Protein AF-D4DQ92-F1 (afdb_monomer)

Sequence (95 aa):
MPPILTEYKECSVMEDIERRLEYLEEANEALKMQNKVLVTAFKGMLRGLPTELAQDVVESMQLAFEDAVNELVYEDSPHVDLFHDVTYAFFREKE

Organism: NCBI:txid546263

Secondary structure (DSSP, 8-state):
--THHHHHHHHHHHHHHHHHHHHHHHHHHHHHHHHHHHHHHHHHHHHHS-HHHHHHHHHHHHHHHHHHHHHHHHTT-TTHHHHHHHHHHHHHTT-

Solvent-accessible surface area (ba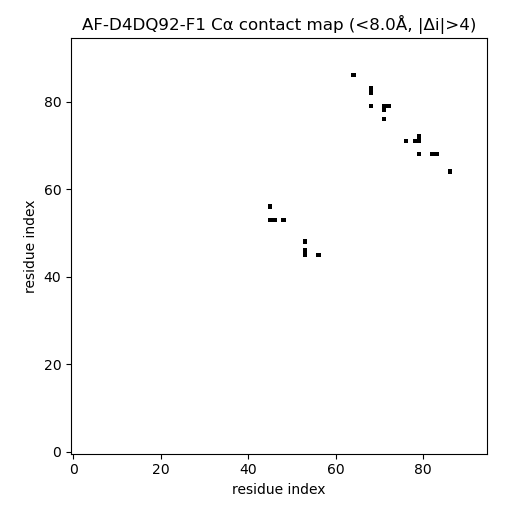ckbone atoms only — not comparable to full-atom values): 5358 Å² total; per-residue (Å²): 134,72,70,63,67,56,52,57,50,51,52,56,51,48,57,54,49,51,55,52,47,54,52,51,50,55,54,49,52,51,50,53,51,52,52,52,51,50,54,51,50,52,54,52,52,47,71,70,42,59,71,70,59,32,50,54,51,50,55,53,48,51,51,55,51,53,51,51,45,52,49,31,57,74,67,70,42,93,52,41,67,61,51,52,52,53,52,53,52,64,65,56,77,75,120

Radius of gyration: 22.11 Å; Cα contacts (8 Å, |Δi|>4): 12; chains: 1; bounding box: 47×18×66 Å

Foldseek 3Di:
DDPVVVVVVVVVVVVVVVVVVVVVVVVVVVVVVVVVVVLVVVVVVLVVDDPVVSVVVVVVVVVVLVVVLVVCVVVVHPCSVVSVVVVVVSVVVPD

Structure (mmCIF, N/CA/C/O backbone):
data_AF-D4DQ92-F1
#
_entry.id   AF-D4DQ92-F1
#
loop_
_atom_site.group_PDB
_atom_site.id
_atom_site.type_symbol
_atom_site.label_atom_id
_atom_site.label_alt_id
_atom_site.label_comp_id
_atom_site.label_asym_id
_atom_site.label_entity_id
_atom_site.label_seq_id
_atom_site.pdbx_PDB_ins_code
_atom_site.Cartn_x
_atom_site.Cartn_y
_atom_site.Cartn_z
_atom_site.occupancy
_atom_site.B_iso_or_equiv
_atom_site.auth_seq_id
_atom_site.auth_comp_id
_atom_site.auth_asym_id
_atom_site.auth_atom_id
_atom_site.pdbx_PDB_model_num
ATOM 1 N N . MET A 1 1 ? 29.103 8.205 -47.611 1.00 51.62 1 MET A N 1
ATOM 2 C CA . MET A 1 1 ? 29.049 7.077 -46.652 1.00 51.62 1 MET A CA 1
ATOM 3 C C . MET A 1 1 ? 27.885 7.367 -45.704 1.00 51.62 1 MET A C 1
ATOM 5 O O . MET A 1 1 ? 27.746 8.533 -45.358 1.00 51.62 1 MET A O 1
ATOM 9 N N . PRO A 1 2 ? 26.946 6.431 -45.488 1.00 54.06 2 PRO A N 1
ATOM 10 C CA . PRO A 1 2 ? 25.522 6.712 -45.695 1.00 54.06 2 PRO A CA 1
ATOM 11 C C . PRO A 1 2 ? 24.768 7.141 -44.415 1.00 54.06 2 PRO A C 1
ATOM 13 O O . PRO A 1 2 ? 24.888 6.452 -43.407 1.00 54.06 2 PRO A O 1
ATOM 16 N N . PRO A 1 3 ? 23.929 8.196 -44.467 1.00 59.94 3 PRO A N 1
ATOM 17 C CA . PRO A 1 3 ? 23.037 8.601 -43.365 1.00 59.94 3 PRO A CA 1
ATOM 18 C C . PRO A 1 3 ? 21.911 7.587 -43.075 1.00 59.94 3 PRO A C 1
ATOM 20 O O .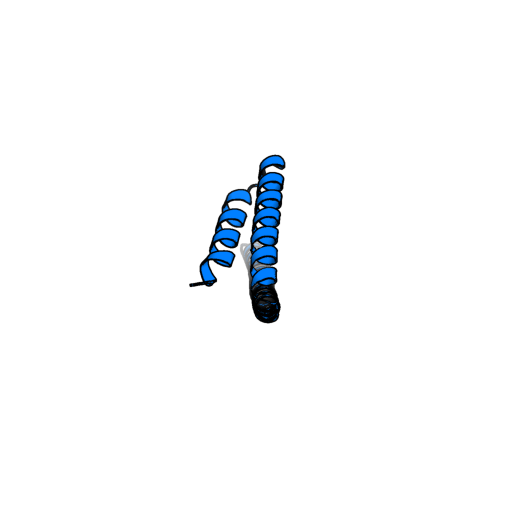 PRO A 1 3 ? 21.392 7.525 -41.968 1.00 59.94 3 PRO A O 1
ATOM 23 N N . ILE A 1 4 ? 21.603 6.725 -44.047 1.00 60.81 4 ILE A N 1
ATOM 24 C CA . ILE A 1 4 ? 20.479 5.779 -44.019 1.00 60.81 4 ILE A CA 1
ATOM 25 C C . ILE A 1 4 ? 20.614 4.738 -42.891 1.00 60.81 4 ILE A C 1
ATOM 27 O O . ILE A 1 4 ? 19.638 4.406 -42.231 1.00 60.81 4 ILE A O 1
ATOM 31 N N . LEU A 1 5 ? 21.823 4.226 -42.624 1.00 60.38 5 LEU A N 1
ATOM 32 C CA . LEU A 1 5 ? 22.041 3.239 -41.551 1.00 60.38 5 LEU A CA 1
ATOM 33 C C . LEU A 1 5 ? 21.847 3.833 -40.147 1.00 60.38 5 LEU A C 1
ATOM 35 O O . LEU A 1 5 ? 21.496 3.101 -39.223 1.00 60.38 5 LEU A O 1
ATOM 39 N N . THR A 1 6 ? 22.074 5.139 -39.992 1.00 64.06 6 THR A N 1
ATOM 40 C CA . THR A 1 6 ? 21.831 5.856 -38.736 1.00 64.06 6 THR A CA 1
ATOM 41 C C . THR A 1 6 ? 20.330 6.051 -38.519 1.00 64.06 6 THR A C 1
ATOM 43 O O . THR A 1 6 ? 19.842 5.707 -37.449 1.00 64.06 6 THR A O 1
ATOM 46 N N . GLU A 1 7 ? 19.583 6.455 -39.554 1.00 64.88 7 GLU A N 1
ATOM 47 C CA . GLU A 1 7 ? 18.117 6.607 -39.496 1.00 64.88 7 GLU A CA 1
ATOM 48 C C . GLU A 1 7 ? 17.388 5.284 -39.192 1.00 64.88 7 GLU A C 1
ATOM 50 O O . GLU A 1 7 ? 16.512 5.253 -38.333 1.00 64.88 7 GLU A O 1
ATOM 55 N N . TYR A 1 8 ? 17.772 4.158 -39.813 1.00 65.88 8 TYR A N 1
ATOM 56 C CA . TYR A 1 8 ? 17.164 2.850 -39.495 1.00 65.88 8 TYR A CA 1
ATOM 57 C C . TYR A 1 8 ? 17.418 2.413 -38.046 1.00 65.88 8 TYR A C 1
ATOM 59 O O . TYR A 1 8 ? 16.559 1.789 -37.421 1.00 65.88 8 TYR A O 1
ATOM 67 N N . LYS A 1 9 ? 18.598 2.732 -37.501 1.00 72.75 9 LYS A N 1
ATOM 68 C CA . LYS A 1 9 ? 18.932 2.436 -36.105 1.00 72.75 9 LYS A CA 1
ATOM 69 C C . LYS A 1 9 ? 18.145 3.330 -35.146 1.00 72.75 9 LYS A C 1
ATOM 71 O O . LYS A 1 9 ? 17.714 2.850 -34.107 1.00 72.75 9 LYS A O 1
ATOM 76 N N . GLU A 1 10 ? 17.940 4.594 -35.497 1.00 71.81 10 GLU A N 1
ATOM 77 C CA . GLU A 1 10 ? 17.128 5.532 -34.717 1.00 71.81 10 GLU A CA 1
ATOM 78 C C . GLU A 1 10 ? 15.640 5.146 -34.714 1.00 71.81 10 GLU A C 1
ATOM 80 O O . GLU A 1 10 ? 15.046 5.125 -33.639 1.00 71.81 10 GLU A O 1
ATOM 85 N N . CYS A 1 11 ? 15.063 4.729 -35.851 1.00 70.06 11 CYS A N 1
ATOM 86 C CA . CYS A 1 11 ? 13.691 4.200 -35.896 1.00 70.06 11 CYS A CA 1
ATOM 87 C C . CYS A 1 11 ? 13.524 2.937 -35.037 1.00 70.06 11 CYS A C 1
ATOM 89 O O . CYS A 1 11 ? 12.587 2.855 -34.252 1.00 70.06 11 CYS A O 1
ATOM 91 N N . SER A 1 12 ? 14.465 1.988 -35.114 1.00 81.25 12 SER A N 1
ATOM 92 C CA . SER A 1 12 ? 14.428 0.774 -34.283 1.00 81.25 12 SER A CA 1
ATOM 93 C C . SER A 1 12 ? 14.537 1.081 -32.786 1.00 81.25 12 SER A C 1
ATOM 95 O O . SER A 1 12 ? 13.908 0.404 -31.978 1.00 81.25 12 SER A O 1
ATOM 97 N N . VAL A 1 13 ? 15.327 2.089 -32.402 1.00 87.31 13 VAL A N 1
ATOM 98 C CA . VAL A 1 13 ? 15.438 2.523 -31.002 1.00 87.31 13 VAL A CA 1
ATOM 99 C C . VAL A 1 13 ? 14.161 3.229 -30.544 1.00 87.31 13 VAL A C 1
ATOM 101 O O . VAL A 1 13 ? 13.751 3.030 -29.403 1.00 87.31 13 VAL A O 1
ATOM 104 N N . MET A 1 14 ? 13.524 4.022 -31.411 1.00 88.75 14 MET A N 1
ATOM 105 C CA . MET A 1 14 ? 12.261 4.694 -31.097 1.00 88.75 14 MET A CA 1
ATOM 106 C C . MET A 1 14 ? 11.132 3.686 -30.858 1.00 88.75 14 MET A C 1
ATOM 108 O O . MET A 1 14 ? 10.499 3.738 -29.809 1.00 88.75 14 MET A O 1
ATOM 112 N N . GLU A 1 15 ? 10.957 2.713 -31.755 1.00 90.50 15 GLU A N 1
ATOM 113 C CA . GLU A 1 15 ? 9.948 1.649 -31.614 1.00 90.50 15 GLU A CA 1
ATOM 114 C C . GLU A 1 15 ? 10.152 0.830 -30.324 1.00 90.50 15 GLU A C 1
ATOM 116 O O . GLU A 1 15 ? 9.199 0.481 -29.622 1.00 90.50 15 GLU A O 1
ATOM 121 N N . ASP A 1 16 ? 11.407 0.552 -29.955 1.00 92.88 16 ASP A N 1
ATOM 122 C CA . ASP A 1 16 ? 11.727 -0.135 -28.703 1.00 92.88 16 ASP A CA 1
ATOM 123 C C . ASP A 1 16 ? 11.408 0.707 -27.458 1.00 92.88 16 ASP A C 1
ATOM 125 O O . ASP A 1 16 ? 11.009 0.152 -26.428 1.00 92.88 16 ASP A O 1
ATOM 129 N N . ILE A 1 17 ? 11.593 2.029 -27.523 1.00 94.38 17 ILE A N 1
ATOM 130 C CA . ILE A 1 17 ? 11.251 2.950 -26.432 1.00 94.38 17 ILE A CA 1
ATOM 131 C C . ILE A 1 17 ? 9.736 3.051 -26.280 1.00 94.38 17 ILE A C 1
ATOM 133 O O . ILE A 1 17 ? 9.253 2.917 -25.158 1.00 94.38 17 ILE A O 1
ATOM 137 N N . GLU A 1 18 ? 9.001 3.235 -27.376 1.00 93.88 18 GLU A N 1
ATOM 138 C CA . GLU A 1 18 ? 7.536 3.319 -27.380 1.00 93.88 18 GLU A CA 1
ATOM 139 C C . GLU A 1 18 ? 6.922 2.060 -26.770 1.00 93.88 18 GLU A C 1
ATOM 141 O O . GLU A 1 18 ? 6.175 2.143 -25.800 1.00 93.88 18 GLU A O 1
ATOM 146 N N . ARG A 1 19 ? 7.362 0.877 -27.211 1.00 94.50 19 ARG A N 1
ATOM 147 C CA . ARG A 1 19 ? 6.899 -0.397 -26.649 1.00 94.50 19 ARG A CA 1
ATOM 148 C C . ARG A 1 19 ? 7.194 -0.537 -25.152 1.00 94.50 19 ARG A C 1
ATOM 150 O O . ARG A 1 19 ? 6.395 -1.091 -24.399 1.00 94.50 19 ARG A O 1
ATOM 157 N N . ARG A 1 20 ? 8.369 -0.089 -24.697 1.00 96.19 20 ARG A N 1
ATOM 158 C CA . ARG A 1 20 ? 8.718 -0.119 -23.266 1.00 96.19 20 ARG A CA 1
ATOM 159 C C . ARG A 1 20 ? 7.894 0.882 -22.463 1.00 96.19 20 ARG A C 1
ATOM 161 O O . ARG A 1 20 ? 7.604 0.601 -21.304 1.00 96.19 20 ARG A O 1
ATOM 168 N N . LEU A 1 21 ? 7.554 2.023 -23.055 1.00 96.75 21 LEU A N 1
ATOM 169 C CA . LEU A 1 21 ? 6.720 3.047 -22.443 1.00 96.75 21 LEU A CA 1
ATOM 170 C C . LEU A 1 21 ? 5.279 2.552 -22.297 1.00 96.75 21 LEU A C 1
ATOM 172 O O . LEU A 1 21 ? 4.776 2.566 -21.180 1.00 96.75 21 LEU A O 1
ATOM 176 N N . GLU A 1 22 ? 4.691 1.995 -23.356 1.00 96.62 22 GLU A N 1
ATOM 177 C CA . GLU A 1 22 ? 3.364 1.361 -23.316 1.00 96.62 22 GLU A CA 1
ATOM 178 C C . GLU A 1 22 ? 3.295 0.282 -22.225 1.00 96.62 22 GLU A C 1
ATOM 180 O O . GLU A 1 22 ? 2.408 0.301 -21.375 1.00 96.62 22 GLU A O 1
ATOM 185 N N . TYR A 1 23 ? 4.294 -0.607 -22.159 1.00 95.81 23 TYR A N 1
ATOM 186 C CA . TYR A 1 23 ? 4.358 -1.627 -21.109 1.00 95.81 23 TYR A CA 1
ATOM 187 C C . TYR A 1 23 ? 4.407 -1.028 -19.693 1.00 95.81 23 TYR A C 1
ATOM 189 O O . TYR A 1 23 ? 3.773 -1.542 -18.769 1.00 95.81 23 TYR A O 1
ATOM 197 N N . LEU A 1 24 ? 5.178 0.046 -19.493 1.00 97.50 24 LEU A N 1
ATOM 198 C CA . LEU A 1 24 ? 5.265 0.713 -18.193 1.00 97.50 24 LEU A CA 1
ATOM 199 C C . LEU A 1 24 ? 3.958 1.419 -17.824 1.00 97.50 24 LEU A C 1
ATOM 201 O O . LEU A 1 24 ? 3.587 1.412 -16.650 1.00 97.50 24 LEU A O 1
ATOM 205 N N . GLU A 1 25 ? 3.266 2.009 -18.795 1.00 97.12 25 GLU A N 1
ATOM 206 C CA . GLU A 1 25 ? 1.958 2.631 -18.600 1.00 97.12 25 GLU A CA 1
ATOM 207 C C . GLU A 1 25 ? 0.915 1.589 -18.193 1.00 97.12 25 GLU A C 1
ATOM 209 O O . GLU A 1 25 ? 0.291 1.742 -17.140 1.00 97.12 25 GLU A O 1
ATOM 214 N N . GLU A 1 26 ? 0.812 0.482 -18.930 1.00 96.75 26 GLU A N 1
ATOM 215 C CA . GLU A 1 26 ? -0.087 -0.630 -18.604 1.00 96.75 26 GLU A CA 1
ATOM 216 C C . GLU A 1 26 ? 0.209 -1.221 -17.217 1.00 96.75 26 GLU A C 1
ATOM 218 O O . GLU A 1 26 ? -0.700 -1.434 -16.407 1.00 96.75 26 GLU A O 1
ATOM 223 N N . ALA A 1 27 ? 1.487 -1.448 -16.896 1.00 96.50 27 ALA A N 1
ATOM 224 C CA . ALA A 1 27 ? 1.887 -1.954 -15.586 1.00 96.50 27 ALA A CA 1
ATOM 225 C C . ALA A 1 27 ? 1.519 -0.973 -14.458 1.00 96.50 27 ALA A C 1
ATOM 227 O O . ALA A 1 27 ? 1.059 -1.389 -13.391 1.00 96.50 27 ALA A O 1
ATOM 228 N N . ASN A 1 28 ? 1.682 0.332 -14.684 1.00 96.69 28 ASN A N 1
ATOM 229 C CA . ASN A 1 28 ? 1.320 1.364 -13.716 1.00 96.69 28 ASN A CA 1
ATOM 230 C C . ASN A 1 28 ? -0.203 1.442 -13.518 1.00 96.69 28 ASN A C 1
ATOM 232 O O . ASN A 1 28 ? -0.679 1.516 -12.383 1.00 96.69 28 ASN A O 1
ATOM 236 N N . GLU A 1 29 ? -0.988 1.354 -14.593 1.00 97.25 29 GLU A N 1
ATOM 237 C CA . GLU A 1 29 ? -2.449 1.272 -14.503 1.00 97.25 29 GLU A CA 1
ATOM 238 C C . GLU A 1 29 ? -2.908 0.039 -13.722 1.00 97.25 29 GLU A C 1
ATOM 240 O O . GLU A 1 29 ? -3.761 0.151 -12.833 1.00 97.25 29 GLU A O 1
ATOM 245 N N . ALA A 1 30 ? -2.298 -1.121 -13.977 1.00 96.94 30 ALA A N 1
ATOM 246 C CA . ALA A 1 30 ? -2.579 -2.339 -13.230 1.00 96.94 30 ALA A CA 1
ATOM 247 C C . ALA A 1 30 ? -2.281 -2.166 -11.730 1.00 96.94 30 ALA A C 1
ATOM 249 O O . ALA A 1 30 ? -3.125 -2.511 -10.900 1.00 96.94 30 ALA A O 1
ATOM 250 N N . LEU A 1 31 ? -1.137 -1.572 -11.367 1.00 96.25 31 LEU A N 1
ATOM 251 C CA . LEU A 1 31 ? -0.780 -1.287 -9.971 1.00 96.25 31 LEU A CA 1
ATOM 252 C C . LEU A 1 31 ? -1.767 -0.318 -9.305 1.00 96.25 31 LEU A C 1
ATOM 254 O O . LEU A 1 31 ? -2.200 -0.551 -8.174 1.00 96.25 31 LEU A O 1
ATOM 258 N N . LYS A 1 32 ? -2.191 0.738 -10.008 1.00 94.00 32 LYS A N 1
ATOM 259 C CA . LYS A 1 32 ? -3.217 1.670 -9.511 1.00 94.00 32 LYS A CA 1
ATOM 260 C C . LYS A 1 32 ? -4.536 0.954 -9.226 1.00 94.00 32 LYS A C 1
ATOM 262 O O . LYS A 1 32 ? -5.148 1.187 -8.181 1.00 94.00 32 LYS A O 1
ATOM 267 N N . MET A 1 33 ? -4.971 0.065 -10.119 1.00 97.12 33 MET A N 1
ATOM 268 C CA . MET A 1 33 ? -6.205 -0.701 -9.926 1.00 97.12 33 MET A CA 1
ATOM 269 C C . MET A 1 33 ? -6.080 -1.727 -8.798 1.00 97.12 33 MET A C 1
ATOM 271 O O . MET A 1 33 ? -7.006 -1.848 -7.998 1.00 97.12 33 MET A O 1
ATOM 275 N N . GLN A 1 34 ? -4.936 -2.403 -8.664 1.00 96.06 34 GLN A N 1
ATOM 276 C CA . GLN A 1 34 ? -4.665 -3.304 -7.537 1.00 96.06 34 GLN A CA 1
ATOM 277 C C . GLN A 1 34 ? -4.728 -2.559 -6.199 1.00 96.06 34 GLN A C 1
ATOM 279 O O . GLN A 1 34 ? -5.443 -2.991 -5.293 1.00 96.06 34 GLN A O 1
ATOM 284 N N . ASN A 1 35 ? -4.085 -1.392 -6.099 1.00 92.88 35 ASN A N 1
ATOM 285 C CA . ASN A 1 35 ? -4.165 -0.545 -4.909 1.00 92.88 35 ASN A CA 1
ATOM 286 C C . ASN A 1 35 ? -5.612 -0.136 -4.607 1.00 92.88 35 ASN A C 1
ATOM 288 O O . ASN A 1 35 ? -6.062 -0.247 -3.468 1.00 92.88 35 ASN A O 1
ATOM 292 N N . LYS A 1 36 ? -6.392 0.250 -5.623 1.00 92.75 36 LYS A N 1
ATOM 293 C CA . LYS A 1 36 ? -7.811 0.592 -5.446 1.00 92.75 36 LYS A CA 1
ATOM 294 C C . LYS A 1 36 ? -8.643 -0.586 -4.932 1.00 92.75 36 LYS A C 1
ATOM 296 O O . LYS A 1 36 ? -9.511 -0.389 -4.076 1.00 92.75 36 LYS A O 1
ATOM 301 N N . VAL A 1 37 ? -8.388 -1.798 -5.424 1.00 96.19 37 VAL A N 1
ATOM 302 C CA . VAL A 1 37 ? -9.042 -3.023 -4.941 1.00 96.19 37 VAL A CA 1
ATOM 303 C C . VAL A 1 37 ? -8.704 -3.259 -3.468 1.00 96.19 37 VAL A C 1
ATOM 305 O O . VAL A 1 37 ? -9.619 -3.461 -2.670 1.00 96.19 37 VAL A O 1
ATOM 308 N N . LEU A 1 38 ? -7.427 -3.154 -3.089 1.00 94.50 38 LEU A N 1
ATOM 309 C CA . LEU A 1 38 ? -6.982 -3.337 -1.703 1.00 94.50 38 LEU A CA 1
ATOM 310 C C . LEU A 1 38 ? -7.597 -2.301 -0.757 1.00 94.50 38 LEU A C 1
ATOM 312 O O . LEU A 1 38 ? -8.172 -2.673 0.263 1.00 94.50 38 LEU A O 1
ATOM 316 N N . VAL A 1 39 ? -7.566 -1.015 -1.120 1.00 91.31 39 VAL A N 1
ATOM 317 C CA . VAL A 1 39 ? -8.192 0.063 -0.332 1.00 91.31 39 VAL A CA 1
ATOM 318 C C . VAL A 1 39 ? -9.686 -0.203 -0.145 1.00 91.31 39 VAL A C 1
ATOM 320 O O . VAL A 1 39 ? -10.217 -0.059 0.956 1.00 91.31 39 VAL A O 1
ATOM 323 N N . THR A 1 40 ? -10.374 -0.632 -1.205 1.00 93.12 40 THR A N 1
ATOM 324 C CA . THR A 1 40 ? -11.807 -0.947 -1.148 1.00 93.12 40 THR A CA 1
ATOM 325 C C . THR A 1 40 ? -12.081 -2.129 -0.219 1.00 93.12 40 THR A C 1
ATOM 327 O O . THR A 1 40 ? -13.003 -2.059 0.597 1.00 93.12 40 THR A O 1
ATOM 330 N N . ALA A 1 41 ? -11.270 -3.187 -0.297 1.00 94.75 41 ALA A N 1
ATOM 331 C CA . ALA A 1 41 ? -11.376 -4.348 0.578 1.00 94.75 41 ALA A CA 1
ATOM 332 C C . ALA A 1 41 ? -11.144 -3.963 2.046 1.00 94.75 41 ALA A C 1
ATOM 334 O O . ALA A 1 41 ? -11.985 -4.278 2.886 1.00 94.75 41 ALA A O 1
ATOM 335 N N . PHE A 1 42 ? -10.088 -3.202 2.351 1.00 91.50 42 PHE A N 1
ATOM 336 C CA . PHE A 1 42 ? -9.803 -2.739 3.713 1.00 91.50 42 PHE A CA 1
ATOM 337 C C . PHE A 1 42 ? -10.920 -1.861 4.278 1.00 91.50 42 PHE A C 1
ATOM 339 O O . PHE A 1 42 ? -11.375 -2.087 5.399 1.00 91.50 42 PHE A O 1
ATOM 346 N N . LYS A 1 43 ? -11.439 -0.902 3.499 1.00 88.94 43 LYS A N 1
ATOM 347 C CA . LYS A 1 43 ? -12.589 -0.086 3.924 1.00 88.94 43 LYS A CA 1
ATOM 348 C C . LYS A 1 43 ? -13.839 -0.941 4.156 1.00 88.94 43 LYS A C 1
ATOM 350 O O . LYS A 1 43 ? -14.583 -0.688 5.102 1.00 88.94 43 LYS A O 1
ATOM 355 N N . GLY A 1 44 ? -14.073 -1.953 3.320 1.00 92.50 44 GLY A N 1
ATOM 356 C CA . GLY A 1 44 ? -15.152 -2.926 3.506 1.00 92.50 44 GLY A CA 1
ATOM 357 C C . GLY A 1 44 ? -14.995 -3.739 4.792 1.00 92.50 44 GLY A C 1
ATOM 358 O O . GLY A 1 44 ? -15.957 -3.872 5.544 1.00 92.50 44 GLY A O 1
ATOM 359 N N . MET A 1 45 ? -13.778 -4.209 5.082 1.00 92.88 45 MET A N 1
ATOM 360 C CA . MET A 1 45 ? -13.452 -4.926 6.317 1.00 92.88 45 MET A CA 1
ATOM 361 C C . MET A 1 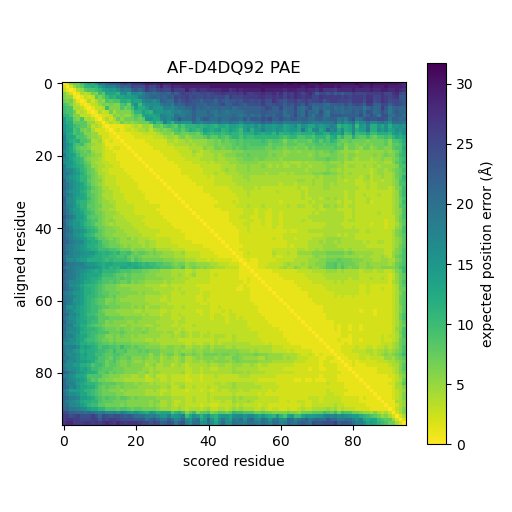45 ? -13.700 -4.058 7.550 1.00 92.88 45 MET A C 1
ATOM 363 O O . MET A 1 45 ? -14.406 -4.497 8.451 1.00 92.88 45 MET A O 1
ATOM 367 N N . LEU A 1 46 ? -13.209 -2.812 7.566 1.00 91.31 46 LEU A N 1
ATOM 368 C CA . LEU A 1 46 ? -13.408 -1.882 8.685 1.00 91.31 46 LEU A CA 1
ATOM 369 C C . LEU A 1 46 ? -14.892 -1.621 8.980 1.00 91.31 46 LEU A C 1
ATOM 371 O O . LEU A 1 46 ? -15.278 -1.532 10.140 1.00 91.31 46 LEU A O 1
ATOM 375 N N . ARG A 1 47 ? -15.741 -1.537 7.946 1.00 90.25 47 ARG A N 1
ATOM 376 C CA . ARG A 1 47 ? -17.200 -1.379 8.109 1.00 90.25 47 ARG A CA 1
ATOM 377 C C . ARG A 1 47 ? -17.886 -2.615 8.690 1.00 90.25 47 ARG A C 1
ATOM 379 O O . ARG A 1 47 ? -18.979 -2.491 9.229 1.00 90.25 47 ARG A O 1
ATOM 386 N N . GLY A 1 48 ? -17.285 -3.792 8.528 1.00 92.56 48 GLY A N 1
ATOM 387 C CA . GLY A 1 48 ? -17.798 -5.048 9.072 1.00 92.56 48 GLY A CA 1
ATOM 388 C C . GLY A 1 48 ? -17.429 -5.284 10.538 1.00 92.56 48 GLY A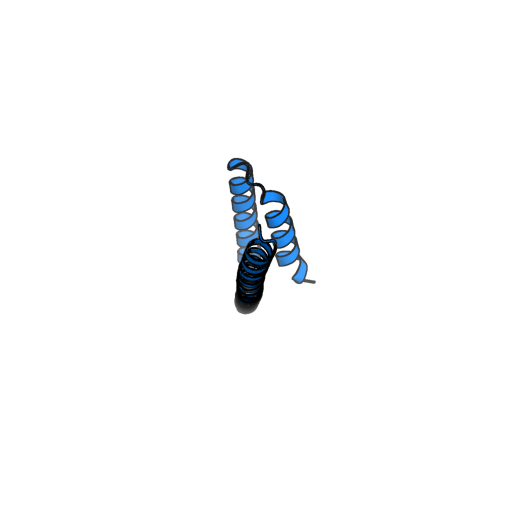 C 1
ATOM 389 O O . GLY A 1 48 ? -17.953 -6.219 11.141 1.00 92.56 48 GLY A O 1
ATOM 390 N N . LEU A 1 49 ? -16.535 -4.471 11.109 1.00 94.56 49 LEU A N 1
ATOM 391 C CA . LEU A 1 49 ? -16.119 -4.588 12.504 1.00 94.56 49 LEU A CA 1
ATOM 392 C C . LEU A 1 49 ? -17.110 -3.883 13.448 1.00 94.56 49 LEU A C 1
ATOM 394 O O . LEU A 1 49 ? -17.715 -2.877 13.067 1.00 94.56 49 LEU A O 1
ATOM 398 N N . PRO A 1 50 ? -17.250 -4.361 14.701 1.00 95.56 50 PRO A N 1
ATOM 399 C CA . PRO A 1 50 ? -17.865 -3.582 15.773 1.00 95.56 50 PRO A CA 1
ATOM 400 C C . PRO A 1 50 ? -17.193 -2.214 15.908 1.00 95.56 50 PRO A C 1
ATOM 402 O O . PRO A 1 50 ? -15.987 -2.104 15.699 1.00 95.56 50 PRO A O 1
ATOM 405 N N . THR A 1 51 ? -17.950 -1.180 16.272 1.00 88.75 51 THR A N 1
ATOM 406 C CA . THR A 1 51 ? -17.456 0.205 16.272 1.00 88.75 51 THR A CA 1
ATOM 407 C C . THR A 1 51 ? -16.236 0.406 17.167 1.00 88.75 51 THR A C 1
ATOM 409 O O . THR A 1 51 ? -15.298 1.064 16.723 1.00 88.75 51 THR A O 1
ATOM 412 N N . GLU A 1 52 ? -16.204 -0.185 18.369 1.00 89.44 52 GLU A N 1
ATOM 413 C CA . GLU A 1 52 ? -15.031 -0.069 19.246 1.00 89.44 52 GLU A CA 1
ATO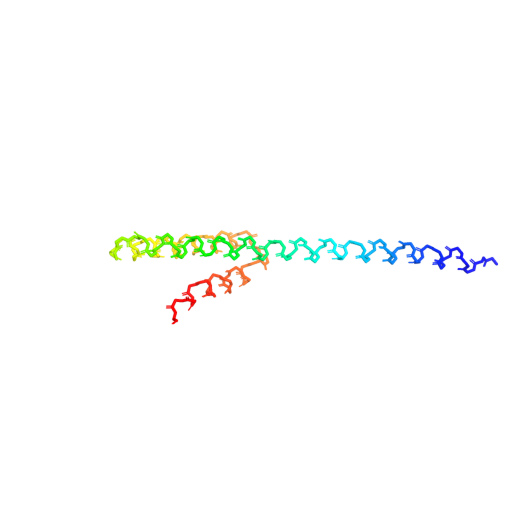M 414 C C . GLU A 1 52 ? -13.795 -0.718 18.604 1.00 89.44 52 GLU A C 1
ATOM 416 O O . GLU A 1 52 ? -12.746 -0.093 18.484 1.00 89.44 52 GLU A O 1
ATOM 421 N N . LEU A 1 53 ? -13.948 -1.933 18.066 1.00 93.94 53 LEU A N 1
ATOM 422 C CA . LEU A 1 53 ? -12.849 -2.658 17.424 1.00 93.94 53 LEU A CA 1
ATOM 423 C C . LEU A 1 53 ? -12.382 -1.993 16.119 1.00 93.94 53 LEU A C 1
ATOM 425 O O . LEU A 1 53 ? -11.205 -2.046 15.778 1.00 93.94 53 LEU A O 1
ATOM 429 N N . ALA A 1 54 ? -13.290 -1.367 15.369 1.00 92.12 54 ALA A N 1
ATOM 430 C CA . ALA A 1 54 ? -12.947 -0.639 14.153 1.00 92.12 54 ALA A CA 1
ATOM 431 C C . ALA A 1 54 ? -12.039 0.561 14.451 1.00 92.12 54 ALA A C 1
ATOM 433 O O . ALA A 1 54 ? -11.159 0.865 13.644 1.00 92.12 54 ALA A O 1
ATOM 434 N N . GLN A 1 55 ? -12.250 1.232 15.587 1.00 90.12 55 GLN A N 1
ATOM 435 C CA . GLN A 1 55 ? -11.390 2.321 16.034 1.00 90.12 55 GLN A CA 1
ATOM 436 C C . GLN A 1 55 ? -10.003 1.795 16.417 1.00 90.12 55 GLN A C 1
ATOM 438 O O . GLN A 1 55 ? -9.018 2.273 15.857 1.00 90.12 55 GLN A O 1
ATOM 443 N N . ASP A 1 56 ? -9.935 0.753 17.249 1.00 94.94 56 ASP A N 1
ATOM 444 C CA . ASP A 1 56 ? -8.667 0.138 17.670 1.00 94.94 56 ASP A CA 1
ATOM 445 C C . ASP A 1 56 ? -7.826 -0.326 16.468 1.00 94.94 56 ASP A C 1
ATOM 447 O O . ASP A 1 56 ? -6.613 -0.122 16.411 1.00 94.94 56 ASP A O 1
ATOM 451 N N . VAL A 1 57 ? -8.469 -0.924 15.458 1.00 94.06 57 VAL A N 1
ATOM 452 C CA . VAL A 1 57 ? -7.788 -1.360 14.230 1.00 94.06 57 VAL A CA 1
ATOM 453 C C . VAL A 1 57 ? -7.258 -0.170 13.431 1.00 94.06 57 VAL A C 1
ATOM 455 O O . VAL A 1 57 ? -6.164 -0.252 12.880 1.00 94.06 57 VAL A O 1
ATO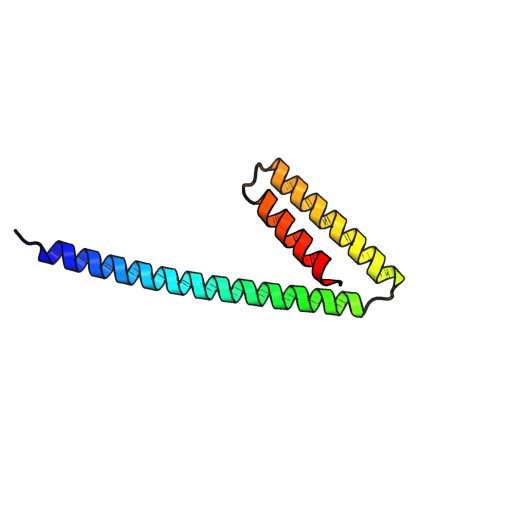M 458 N N . VAL A 1 58 ? -7.997 0.940 13.354 1.00 92.06 58 VAL A N 1
ATOM 459 C CA . VAL A 1 58 ? -7.542 2.145 12.640 1.00 92.06 58 VAL A CA 1
ATOM 460 C C . VAL A 1 58 ? -6.344 2.776 13.342 1.00 92.06 58 VAL A C 1
ATOM 462 O O . VAL A 1 58 ? -5.383 3.131 12.663 1.00 92.06 58 VAL A O 1
ATOM 465 N N . GLU A 1 59 ? -6.373 2.870 14.670 1.00 93.12 59 GLU A N 1
ATOM 466 C CA . GLU A 1 59 ? -5.245 3.360 15.470 1.00 93.12 59 GLU A CA 1
ATOM 467 C C . GLU A 1 59 ? -4.022 2.443 15.305 1.00 93.12 59 GLU A C 1
ATOM 469 O O . GLU A 1 59 ? -2.920 2.910 15.016 1.00 93.12 59 GLU A O 1
ATOM 474 N N . SER A 1 60 ? -4.217 1.121 15.360 1.00 95.50 60 SER A N 1
ATOM 475 C CA . SER A 1 60 ? -3.142 0.154 15.109 1.00 95.50 60 SER A CA 1
ATOM 476 C C . SER A 1 60 ? -2.574 0.253 13.691 1.00 95.50 60 SER A C 1
ATOM 478 O O . SER A 1 60 ? -1.374 0.058 13.506 1.00 95.50 60 SER A O 1
ATOM 480 N N . MET A 1 61 ? -3.407 0.540 12.686 1.00 93.94 61 MET A N 1
ATOM 481 C CA . MET A 1 61 ? -2.932 0.776 11.324 1.00 93.94 61 MET A CA 1
ATOM 482 C C . MET A 1 61 ? -2.071 2.036 11.251 1.00 93.94 61 MET A C 1
ATOM 484 O O . MET A 1 61 ? -1.024 1.991 10.618 1.00 93.94 61 MET A O 1
ATOM 488 N N . GLN A 1 62 ? -2.483 3.138 11.886 1.00 92.88 62 GLN A N 1
ATOM 489 C CA . GLN A 1 62 ? -1.708 4.385 11.904 1.00 92.88 62 GLN A CA 1
ATOM 490 C C . GLN A 1 62 ? -0.306 4.167 12.478 1.00 92.88 62 GLN A C 1
ATOM 492 O O . GLN A 1 62 ? 0.665 4.554 11.835 1.00 92.88 62 GLN A O 1
ATOM 497 N N . LEU A 1 63 ? -0.199 3.452 13.602 1.00 95.94 63 LEU A N 1
ATOM 498 C CA . LEU A 1 63 ? 1.092 3.093 14.198 1.00 95.94 63 LEU A CA 1
ATOM 499 C C . LEU A 1 63 ? 1.965 2.273 13.237 1.00 95.94 63 LEU A C 1
ATOM 501 O O . LEU A 1 63 ? 3.141 2.570 13.068 1.00 95.94 63 LEU A O 1
ATOM 505 N N . ALA A 1 64 ? 1.386 1.294 12.535 1.00 96.31 64 ALA A N 1
ATOM 506 C CA . ALA A 1 64 ? 2.132 0.506 11.554 1.00 96.31 64 ALA A CA 1
ATOM 507 C C . ALA A 1 64 ? 2.649 1.352 10.372 1.00 96.31 64 ALA A C 1
ATOM 509 O O . ALA A 1 64 ? 3.725 1.077 9.840 1.00 96.31 64 ALA A O 1
ATOM 510 N N . PHE A 1 65 ? 1.909 2.386 9.955 1.00 95.19 65 PHE A N 1
ATOM 511 C CA . PHE A 1 65 ? 2.397 3.330 8.947 1.00 95.19 65 PHE A CA 1
ATOM 512 C C . PHE A 1 65 ? 3.504 4.240 9.492 1.00 95.19 65 PHE A C 1
ATOM 514 O O . PHE A 1 65 ? 4.455 4.515 8.764 1.00 95.19 65 PHE A O 1
ATOM 521 N N . GLU A 1 66 ? 3.411 4.693 10.745 1.00 94.69 66 GLU A N 1
ATOM 522 C CA . GLU A 1 66 ? 4.475 5.466 11.401 1.00 94.69 66 GLU A CA 1
ATOM 523 C C . GLU A 1 66 ? 5.771 4.654 11.504 1.00 94.69 66 GLU A C 1
ATOM 525 O O . GLU A 1 66 ? 6.841 5.157 11.160 1.00 94.69 66 GLU A O 1
ATOM 530 N N . ASP A 1 67 ? 5.677 3.380 11.891 1.00 96.81 67 ASP A N 1
ATOM 531 C CA . ASP A 1 67 ? 6.817 2.461 11.933 1.00 96.81 67 ASP A CA 1
ATOM 532 C C . ASP A 1 67 ? 7.463 2.298 10.549 1.00 96.81 67 ASP A C 1
ATOM 534 O O . ASP A 1 67 ? 8.684 2.406 10.423 1.00 96.81 67 ASP A O 1
ATOM 538 N N . ALA A 1 68 ? 6.657 2.131 9.496 1.00 96.62 68 ALA A N 1
ATOM 539 C CA . ALA A 1 68 ? 7.154 2.031 8.124 1.00 96.62 68 ALA A CA 1
ATOM 540 C C . ALA A 1 68 ? 7.834 3.328 7.642 1.00 96.62 68 ALA A C 1
ATOM 542 O O . ALA A 1 68 ? 8.862 3.278 6.969 1.00 96.62 68 ALA A O 1
ATOM 543 N N . VAL A 1 69 ? 7.302 4.503 8.002 1.00 95.38 69 VAL A N 1
ATOM 544 C CA . VAL A 1 69 ? 7.962 5.790 7.717 1.00 95.38 69 VAL A CA 1
ATOM 545 C C . VAL A 1 69 ? 9.309 5.869 8.432 1.00 95.38 69 VAL A C 1
ATOM 547 O O . VAL A 1 69 ? 10.299 6.264 7.819 1.00 95.38 69 VAL A O 1
ATOM 550 N N . ASN A 1 70 ? 9.369 5.480 9.706 1.00 95.31 70 ASN A N 1
ATOM 551 C CA . ASN A 1 70 ? 10.609 5.493 10.479 1.00 95.31 70 ASN A CA 1
ATOM 552 C C . ASN A 1 70 ? 11.665 4.550 9.886 1.00 95.31 70 ASN A C 1
ATOM 554 O O . ASN A 1 70 ? 12.844 4.902 9.858 1.00 95.31 70 ASN A O 1
ATOM 558 N N . GLU A 1 71 ? 11.253 3.386 9.381 1.00 96.81 71 GLU A N 1
ATOM 559 C CA . GLU A 1 71 ? 12.128 2.461 8.656 1.00 96.81 71 GLU A CA 1
ATOM 560 C C . GLU A 1 71 ? 12.680 3.106 7.377 1.00 96.81 71 GLU A C 1
ATOM 562 O O . GLU A 1 71 ? 13.894 3.142 7.188 1.00 96.81 71 GLU A O 1
ATOM 567 N N . LEU A 1 72 ? 11.827 3.734 6.560 1.00 96.69 72 LEU A N 1
ATOM 568 C CA . LEU A 1 72 ? 12.265 4.454 5.357 1.00 96.69 72 LEU A CA 1
ATOM 569 C C . LEU A 1 72 ? 13.240 5.598 5.674 1.00 96.69 72 LEU A C 1
ATOM 571 O O . LEU A 1 72 ? 14.190 5.820 4.924 1.00 96.69 72 LEU A O 1
ATOM 575 N N . VAL A 1 73 ? 13.019 6.320 6.776 1.00 94.81 73 VAL A N 1
ATOM 576 C CA . VAL A 1 73 ? 13.926 7.378 7.249 1.00 94.81 73 VAL A CA 1
ATOM 577 C C . VAL A 1 73 ? 15.265 6.788 7.686 1.00 94.81 73 VAL A C 1
ATOM 579 O O . VAL A 1 73 ? 16.314 7.341 7.361 1.00 94.81 73 VAL A O 1
ATOM 582 N N . TYR A 1 74 ? 15.248 5.667 8.408 1.00 95.69 74 TYR A N 1
ATOM 583 C CA . TYR A 1 74 ? 16.464 4.975 8.831 1.00 95.69 74 TYR A CA 1
ATOM 584 C C . TYR A 1 74 ? 17.290 4.475 7.637 1.00 95.69 74 TYR A C 1
ATOM 586 O O . TYR A 1 74 ? 18.519 4.549 7.663 1.00 95.69 74 TYR A O 1
ATOM 594 N N . GLU A 1 75 ? 16.619 4.010 6.584 1.00 96.44 75 GLU A N 1
ATOM 595 C CA . GLU A 1 75 ? 17.237 3.553 5.337 1.00 96.44 75 GLU A CA 1
ATOM 596 C C . GLU A 1 75 ? 17.697 4.691 4.405 1.00 96.44 75 GLU A C 1
ATOM 598 O O . GLU A 1 75 ? 18.236 4.406 3.336 1.00 96.44 75 GLU A O 1
ATOM 603 N N . ASP A 1 76 ? 17.507 5.962 4.786 1.00 94.69 76 ASP A N 1
ATOM 604 C CA . ASP A 1 76 ? 17.751 7.140 3.931 1.00 94.69 76 ASP A CA 1
ATOM 605 C C . ASP A 1 76 ? 17.039 7.021 2.566 1.00 94.69 76 ASP A C 1
ATOM 607 O O . ASP A 1 76 ? 17.574 7.331 1.498 1.00 94.69 76 ASP A O 1
ATOM 611 N N . SER A 1 77 ? 15.812 6.489 2.589 1.00 95.38 77 SER A N 1
ATOM 612 C CA . SER A 1 77 ? 15.042 6.208 1.384 1.00 95.38 77 SER A CA 1
ATOM 613 C C . SER A 1 77 ? 14.550 7.501 0.722 1.00 95.38 77 SER A C 1
ATOM 615 O O . SER A 1 77 ? 13.955 8.354 1.385 1.00 95.38 77 SER A O 1
ATOM 617 N N . PRO A 1 78 ? 14.650 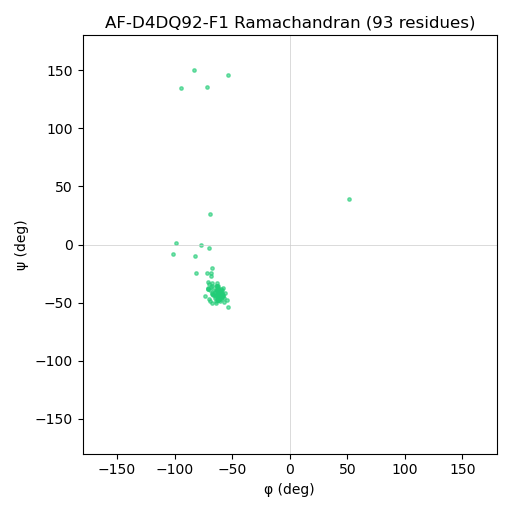7.637 -0.615 1.00 94.31 78 PRO A N 1
ATOM 618 C CA . PRO A 1 78 ? 14.094 8.786 -1.333 1.00 94.31 78 PRO A CA 1
ATOM 619 C C . PRO A 1 78 ? 12.555 8.787 -1.366 1.00 94.31 78 PRO A C 1
ATOM 621 O O . PRO A 1 78 ? 11.947 9.686 -1.944 1.00 94.31 78 PRO A O 1
ATOM 624 N N . HIS A 1 79 ? 11.909 7.758 -0.812 1.00 95.12 79 HIS A N 1
ATOM 625 C CA . HIS A 1 79 ? 10.461 7.576 -0.857 1.00 95.12 79 HIS A CA 1
ATOM 626 C C . HIS A 1 79 ? 9.736 8.030 0.412 1.00 95.12 79 HIS A C 1
ATOM 628 O O . HIS A 1 79 ? 8.514 7.916 0.447 1.00 95.12 79 HIS A O 1
ATOM 634 N N . VAL A 1 80 ? 10.444 8.557 1.420 1.00 95.88 80 VAL A N 1
ATOM 635 C CA . VAL A 1 80 ? 9.849 9.005 2.694 1.00 95.88 80 VAL A CA 1
ATOM 636 C C . VAL A 1 80 ? 8.701 9.991 2.462 1.00 95.88 80 VAL A C 1
ATOM 638 O O . VAL A 1 80 ? 7.579 9.729 2.895 1.00 95.88 80 VAL A O 1
ATOM 641 N N . 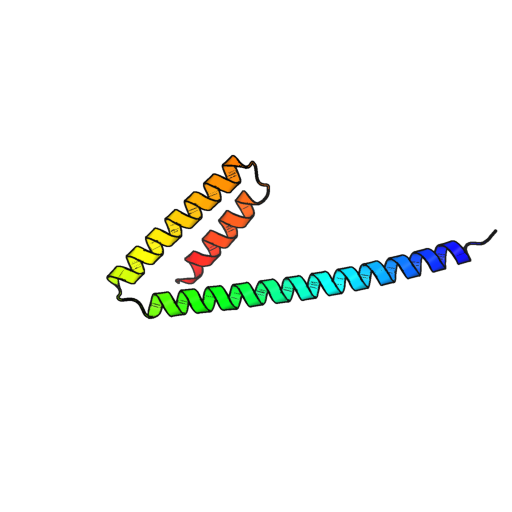ASP A 1 81 ? 8.948 11.073 1.717 1.00 95.06 81 ASP A N 1
ATOM 642 C CA . ASP A 1 81 ? 7.941 12.113 1.465 1.00 95.06 81 ASP A CA 1
ATOM 643 C C . ASP A 1 81 ? 6.726 11.552 0.714 1.00 95.06 81 ASP A C 1
ATOM 645 O O . ASP A 1 81 ? 5.579 11.770 1.102 1.00 95.06 81 ASP A O 1
ATOM 649 N N . LEU A 1 82 ? 6.975 10.747 -0.326 1.00 94.94 82 LEU A N 1
ATOM 650 C CA . LEU A 1 82 ? 5.910 10.122 -1.107 1.00 94.94 82 LEU A CA 1
ATOM 651 C C . LEU A 1 82 ? 5.071 9.166 -0.250 1.00 94.94 82 LEU A C 1
ATOM 653 O O . LEU A 1 82 ? 3.846 9.167 -0.360 1.00 94.94 82 LEU A O 1
ATOM 657 N N . PHE A 1 83 ? 5.710 8.353 0.595 1.00 95.19 83 PHE A N 1
ATOM 658 C CA . PHE A 1 83 ? 5.022 7.414 1.478 1.00 95.19 83 PHE A CA 1
ATOM 659 C C . PHE A 1 83 ? 4.170 8.151 2.519 1.00 95.19 83 PHE A C 1
ATOM 661 O O . PHE A 1 83 ? 3.027 7.763 2.778 1.00 95.19 83 PHE A O 1
ATOM 668 N N . HIS A 1 84 ? 4.692 9.247 3.071 1.00 92.88 84 HIS A N 1
ATOM 669 C CA . HIS A 1 84 ? 3.957 10.109 3.988 1.00 92.88 84 HIS A CA 1
ATOM 670 C C . HIS A 1 84 ? 2.716 10.722 3.313 1.00 92.88 84 HIS A C 1
ATOM 672 O O . HIS A 1 84 ? 1.609 10.635 3.852 1.00 92.88 84 HIS A O 1
ATOM 678 N N . ASP A 1 85 ? 2.862 11.257 2.098 1.00 93.12 85 ASP A N 1
ATOM 679 C CA . ASP A 1 85 ? 1.763 11.864 1.340 1.00 93.12 85 ASP A CA 1
ATOM 680 C C . ASP A 1 85 ? 0.641 10.867 1.022 1.00 93.12 85 ASP A C 1
ATOM 682 O O . ASP A 1 85 ? -0.543 11.159 1.237 1.00 93.12 85 ASP A O 1
ATOM 686 N N . VAL A 1 86 ? 0.987 9.666 0.540 1.00 91.75 86 VAL A N 1
ATOM 687 C CA . VAL A 1 86 ? -0.022 8.644 0.209 1.00 91.75 86 VAL A CA 1
ATOM 688 C C . VAL A 1 86 ? -0.683 8.055 1.457 1.00 91.75 86 VAL A C 1
ATOM 690 O O . VAL A 1 86 ? -1.878 7.757 1.422 1.00 91.75 86 VAL A O 1
ATOM 693 N N . THR A 1 87 ? 0.043 7.950 2.575 1.00 91.38 87 THR A N 1
ATOM 694 C CA . THR A 1 87 ? -0.520 7.537 3.870 1.00 91.38 87 THR A CA 1
ATOM 695 C C . THR A 1 87 ? -1.534 8.564 4.364 1.00 91.38 87 THR A C 1
ATOM 697 O O . THR A 1 87 ? -2.654 8.217 4.746 1.00 91.38 87 THR A O 1
ATOM 700 N N . TYR A 1 88 ? -1.190 9.851 4.293 1.00 88.88 88 TYR A N 1
ATOM 701 C CA . TYR A 1 88 ? -2.098 10.921 4.685 1.00 88.88 88 TYR A CA 1
ATOM 702 C C . TYR A 1 88 ? -3.354 10.963 3.802 1.00 88.88 88 TYR A C 1
ATOM 704 O O . TYR A 1 88 ? -4.469 11.113 4.309 1.00 88.88 88 TYR A O 1
ATOM 712 N N . ALA A 1 89 ? -3.205 10.768 2.488 1.00 88.25 89 ALA A N 1
ATOM 713 C CA . ALA A 1 89 ? -4.337 10.655 1.569 1.00 88.25 89 ALA A CA 1
ATOM 714 C C . ALA A 1 89 ? -5.250 9.462 1.911 1.00 88.25 89 ALA A C 1
ATOM 716 O O . ALA A 1 89 ? -6.471 9.620 1.940 1.00 88.25 89 ALA A O 1
ATOM 717 N N . PHE A 1 90 ? -4.675 8.299 2.240 1.00 86.69 90 PHE A N 1
ATOM 718 C CA . PHE A 1 90 ? -5.425 7.094 2.604 1.00 86.69 90 PHE A CA 1
ATOM 719 C C . PHE A 1 90 ? -6.353 7.314 3.810 1.00 86.69 90 PHE A C 1
ATOM 721 O O . PHE A 1 90 ? -7.517 6.907 3.777 1.00 86.69 90 PHE A O 1
ATOM 728 N N . PHE A 1 91 ? -5.868 7.987 4.860 1.00 85.12 91 PHE A N 1
ATOM 729 C CA . PHE A 1 91 ? -6.665 8.253 6.062 1.00 85.12 91 PHE A CA 1
ATOM 730 C C . PHE A 1 91 ? -7.616 9.450 5.927 1.00 85.12 91 PHE A C 1
ATOM 732 O O . PHE A 1 91 ? -8.641 9.469 6.610 1.00 85.12 91 PHE A O 1
ATOM 739 N N . ARG A 1 92 ? -7.330 10.416 5.039 1.00 80.12 92 ARG A N 1
ATOM 740 C CA . ARG A 1 92 ? -8.222 11.564 4.787 1.00 80.12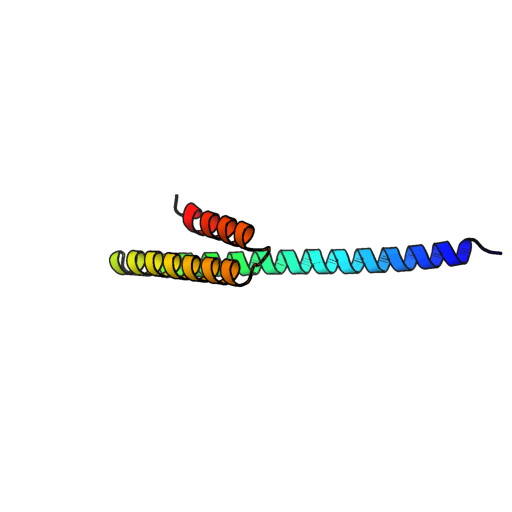 92 ARG A CA 1
ATOM 741 C C . ARG A 1 92 ? -9.498 11.222 4.028 1.00 80.12 92 ARG A C 1
ATOM 743 O O . ARG A 1 92 ? -10.492 11.908 4.226 1.00 80.12 92 ARG A O 1
ATOM 750 N N . GLU A 1 93 ? -9.538 10.151 3.235 1.00 64.38 93 GLU A N 1
ATOM 751 C CA . GLU A 1 93 ? -10.771 9.695 2.557 1.00 64.38 93 GLU A CA 1
ATOM 752 C C . GLU A 1 93 ? -11.845 9.110 3.517 1.00 64.38 93 GLU A C 1
ATOM 754 O O . GLU A 1 93 ? -12.626 8.230 3.129 1.00 64.38 93 GLU A O 1
ATOM 759 N N . LYS A 1 94 ? -11.846 9.530 4.788 1.00 52.66 94 LYS A N 1
ATOM 760 C CA . LYS A 1 94 ? -12.862 9.220 5.801 1.00 52.66 94 LYS A CA 1
ATOM 761 C C . LYS A 1 94 ? -13.867 10.357 6.040 1.00 52.66 94 LYS A C 1
ATOM 763 O O . LYS A 1 94 ? -14.840 10.107 6.750 1.00 52.66 94 LYS A O 1
ATOM 768 N N . GLU A 1 95 ? -13.648 11.541 5.464 1.00 42.97 95 GLU A N 1
ATOM 769 C CA . GLU A 1 95 ? -14.652 12.621 5.358 1.00 42.97 95 GLU A CA 1
ATOM 770 C C . GLU A 1 95 ? -15.561 12.419 4.137 1.00 42.97 95 GLU A C 1
ATOM 772 O O . GLU A 1 95 ? -16.784 12.651 4.279 1.00 42.97 95 GLU A O 1
#

pLDDT: mean 88.73, std 12.29, range [42.97, 97.5]

Mean predicted aligned error: 7.37 Å